Protein AF-A0A8T6WJY6-F1 (afdb_monomer_lite)

Foldseek 3Di:
DVCLQQVNDDPCPLVVLVVCLVPDVCSVPPVNVVSVVSPPPVSNVLSVQCVVCVVVVPVVSVVVSVVVVVVPDPDDDVVNVVD

Sequence (83 aa):
MERLKHGKEAKDAMDELKEMAKSDLLVRLDYTAFAKELRKSSYTKTVKNIEKGIKDRNVEELTKVYDDLLADTEFPNRSMLLK

Radius of gyration: 16.55 Å; chains: 1; bounding box: 31×37×40 Å

pLDDT: mean 80.5, std 11.8, range [49.25, 95.19]

Secondary structure (DSSP, 8-state):
-HHHHTT---TTHHHHHHHHHHH-HHIIIIIHHHHHHHTSHHHHHHHHHHHHHHHTT-HHHHHHHHHHHHHT--SPPTTGGG-

Structure (mmCIF, N/CA/C/O backbone):
data_AF-A0A8T6WJY6-F1
#
_entry.id   AF-A0A8T6WJY6-F1
#
loop_
_atom_site.group_PDB
_atom_site.id
_atom_site.type_symbol
_atom_site.label_atom_id
_atom_site.label_alt_id
_atom_site.label_comp_id
_atom_site.label_asym_id
_atom_site.label_entity_id
_atom_site.label_seq_id
_atom_site.pdbx_PDB_ins_code
_atom_site.Cartn_x
_atom_site.Cartn_y
_atom_site.Cartn_z
_atom_site.occupancy
_atom_site.B_iso_or_equiv
_atom_site.auth_seq_id
_atom_site.auth_comp_id
_atom_site.auth_asym_id
_atom_site.auth_atom_id
_atom_site.pdbx_PDB_model_num
ATOM 1 N N . MET A 1 1 ? 10.991 8.151 -1.944 1.00 62.22 1 MET A N 1
ATOM 2 C CA . MET A 1 1 ? 10.129 6.995 -1.600 1.00 62.22 1 MET A CA 1
ATOM 3 C C . MET A 1 1 ? 9.094 7.296 -0.524 1.00 62.22 1 MET A C 1
ATOM 5 O O . MET A 1 1 ? 7.946 6.947 -0.743 1.00 62.22 1 MET A O 1
ATOM 9 N N . GLU A 1 2 ? 9.424 7.974 0.581 1.00 66.38 2 GLU A N 1
ATOM 10 C CA . GLU A 1 2 ? 8.432 8.263 1.643 1.00 66.38 2 GLU A CA 1
ATOM 11 C C . GLU A 1 2 ? 7.165 8.974 1.143 1.00 66.38 2 GLU A C 1
ATOM 13 O O . GLU A 1 2 ? 6.055 8.541 1.422 1.00 66.38 2 GLU A O 1
ATOM 18 N N . ARG A 1 3 ? 7.292 9.991 0.285 1.00 74.12 3 ARG A N 1
ATOM 19 C CA . ARG A 1 3 ? 6.117 10.678 -0.285 1.00 74.12 3 ARG A CA 1
ATOM 20 C C . ARG A 1 3 ? 5.205 9.759 -1.113 1.00 74.12 3 ARG A C 1
ATOM 22 O O . ARG A 1 3 ? 3.993 9.911 -1.039 1.00 74.12 3 ARG A O 1
ATOM 29 N N . LEU A 1 4 ? 5.778 8.791 -1.837 1.00 73.88 4 LEU A N 1
ATOM 30 C CA . LEU A 1 4 ? 5.043 7.775 -2.609 1.00 73.88 4 LEU A CA 1
ATOM 31 C C . LEU A 1 4 ? 4.266 6.826 -1.690 1.00 73.88 4 LEU A C 1
ATOM 33 O O . LEU A 1 4 ? 3.112 6.520 -1.968 1.00 73.88 4 LEU A O 1
ATOM 37 N N . LYS A 1 5 ? 4.863 6.412 -0.565 1.00 73.25 5 LYS A N 1
ATOM 38 C CA . LYS A 1 5 ? 4.190 5.562 0.433 1.00 73.25 5 LYS A CA 1
ATOM 39 C C . LYS A 1 5 ? 2.938 6.229 1.007 1.00 73.25 5 LYS A C 1
ATOM 41 O O . LYS A 1 5 ? 1.953 5.565 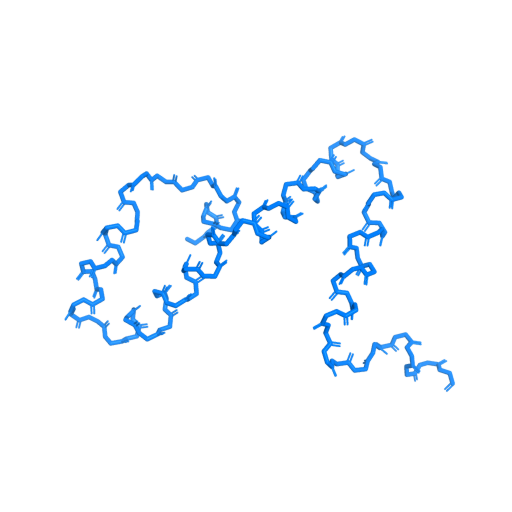1.289 1.00 73.25 5 LYS A O 1
ATOM 46 N N . HIS A 1 6 ? 2.954 7.551 1.134 1.00 76.50 6 HIS A N 1
ATOM 47 C CA . HIS A 1 6 ? 1.807 8.312 1.627 1.00 76.50 6 HIS A CA 1
ATOM 48 C C . HIS A 1 6 ? 0.844 8.777 0.520 1.00 76.50 6 HIS A C 1
ATOM 50 O O . HIS A 1 6 ? -0.116 9.488 0.819 1.00 76.50 6 HIS A O 1
ATOM 56 N N . GLY A 1 7 ? 1.090 8.427 -0.751 1.00 70.44 7 GLY A N 1
ATOM 57 C CA . GLY A 1 7 ? 0.313 8.926 -1.895 1.00 70.44 7 GLY A CA 1
ATOM 58 C C . GLY A 1 7 ? 0.348 10.455 -2.031 1.00 70.44 7 GLY A C 1
ATOM 59 O O . GLY A 1 7 ? -0.640 11.072 -2.430 1.00 70.44 7 GLY A O 1
ATOM 60 N N . LYS A 1 8 ? 1.451 11.071 -1.588 1.00 76.50 8 LYS A N 1
ATOM 61 C CA . LYS A 1 8 ? 1.720 12.519 -1.569 1.00 76.50 8 LYS A CA 1
ATOM 62 C C . LYS A 1 8 ? 2.822 12.874 -2.579 1.00 76.50 8 LYS A C 1
ATOM 64 O O . LYS A 1 8 ? 3.562 13.838 -2.376 1.00 76.50 8 LYS A O 1
ATOM 69 N N . GLU A 1 9 ? 3.013 12.061 -3.616 1.00 77.94 9 GLU A N 1
ATOM 70 C CA . GLU A 1 9 ? 4.038 12.300 -4.624 1.00 77.94 9 GLU A CA 1
ATOM 71 C C . GLU A 1 9 ? 3.723 13.514 -5.506 1.00 77.94 9 GLU A C 1
ATOM 73 O O . GLU A 1 9 ? 2.565 13.852 -5.763 1.00 77.94 9 GLU A O 1
ATOM 78 N N . ALA A 1 10 ? 4.781 14.176 -5.976 1.00 76.44 10 ALA A N 1
ATOM 79 C CA . ALA A 1 10 ? 4.658 15.186 -7.015 1.00 76.44 10 ALA A CA 1
ATOM 80 C C . ALA A 1 10 ? 4.324 14.500 -8.354 1.00 76.44 10 ALA A C 1
ATOM 82 O O . ALA A 1 10 ? 4.698 13.346 -8.579 1.00 76.44 10 ALA A O 1
ATOM 83 N N . LYS A 1 11 ? 3.564 15.184 -9.221 1.00 72.88 11 LYS A N 1
ATOM 84 C CA . LYS A 1 11 ? 3.022 14.590 -10.461 1.00 72.88 11 LYS A CA 1
ATOM 85 C C . LYS A 1 11 ? 4.115 14.103 -11.424 1.00 72.88 11 LYS A C 1
ATOM 87 O O . LYS A 1 11 ? 3.868 13.177 -12.187 1.00 72.88 11 LYS A O 1
ATOM 92 N N . ASP A 1 12 ? 5.287 14.715 -11.357 1.00 81.31 12 ASP A N 1
ATOM 93 C CA . ASP A 1 12 ? 6.496 14.484 -12.151 1.00 81.31 12 ASP A CA 1
ATOM 94 C C . ASP A 1 12 ? 7.390 13.349 -11.624 1.00 81.31 12 ASP A C 1
ATOM 96 O O . ASP A 1 12 ? 8.124 12.740 -12.399 1.00 81.31 12 ASP A O 1
ATOM 100 N N . ALA A 1 13 ? 7.282 12.981 -10.345 1.00 82.56 13 ALA A N 1
ATOM 101 C CA . ALA A 1 13 ? 8.169 12.000 -9.709 1.00 82.56 13 ALA A CA 1
ATOM 102 C C . ALA A 1 13 ? 8.171 10.617 -10.395 1.00 82.56 13 ALA A C 1
ATOM 104 O O . ALA A 1 13 ? 9.168 9.896 -10.362 1.00 82.56 13 ALA A O 1
ATOM 105 N N . MET A 1 14 ? 7.057 10.220 -11.019 1.00 82.56 14 MET A N 1
ATOM 106 C CA . MET A 1 14 ? 6.993 8.962 -11.771 1.00 82.56 14 MET A CA 1
ATOM 107 C C . MET A 1 14 ? 7.652 9.079 -13.146 1.00 82.56 14 MET A C 1
ATOM 109 O O . MET A 1 14 ? 8.189 8.095 -13.651 1.00 82.56 14 MET A O 1
ATOM 113 N N . ASP A 1 15 ? 7.584 10.250 -13.769 1.00 86.06 15 ASP A N 1
ATOM 114 C CA . ASP A 1 15 ? 8.193 10.466 -15.075 1.00 86.06 15 ASP A CA 1
ATOM 115 C C . ASP A 1 15 ? 9.716 10.555 -14.939 1.00 86.06 15 ASP A C 1
ATOM 117 O O . ASP A 1 15 ? 10.422 9.909 -15.707 1.00 86.06 15 ASP A O 1
ATOM 121 N N . GLU A 1 16 ? 10.222 11.172 -13.869 1.00 85.88 16 GLU A N 1
ATOM 122 C CA . GLU A 1 16 ? 11.639 11.088 -13.490 1.00 85.88 16 GLU A CA 1
ATOM 123 C C . GLU A 1 16 ? 12.091 9.635 -13.274 1.00 85.88 16 GLU A C 1
ATOM 125 O O . GLU A 1 16 ? 13.104 9.203 -13.827 1.00 85.88 16 GLU A O 1
ATOM 130 N N . LEU A 1 17 ? 11.307 8.839 -12.536 1.00 84.88 17 LEU A N 1
ATOM 131 C CA . LEU A 1 17 ? 11.617 7.427 -12.297 1.00 84.88 17 LEU A CA 1
ATOM 132 C C . LEU A 1 17 ? 11.641 6.610 -13.601 1.00 84.88 17 LEU A C 1
ATOM 134 O O . LEU A 1 17 ? 12.481 5.725 -13.763 1.00 84.88 17 LEU A O 1
ATOM 138 N N . LYS A 1 18 ? 10.744 6.913 -14.550 1.00 86.06 18 LYS A N 1
ATOM 139 C CA . LYS A 1 18 ? 10.731 6.281 -15.880 1.00 86.06 18 LYS A CA 1
ATOM 140 C C . LYS A 1 18 ? 11.951 6.662 -16.709 1.00 86.06 18 LYS A C 1
ATOM 142 O O . LYS A 1 18 ? 12.461 5.802 -17.420 1.00 86.06 18 LYS A O 1
ATOM 147 N N . GLU A 1 19 ? 12.402 7.912 -16.645 1.00 90.12 19 GLU A N 1
ATOM 148 C CA . GLU A 1 19 ? 13.619 8.335 -17.343 1.00 90.12 19 GLU A CA 1
ATOM 149 C C . GLU A 1 19 ? 14.851 7.630 -16.768 1.00 90.12 19 GLU A C 1
ATOM 151 O O . GLU A 1 19 ? 15.633 7.053 -17.522 1.00 90.12 19 GLU A O 1
ATOM 156 N N . MET A 1 20 ? 14.966 7.549 -15.440 1.00 87.50 20 MET A N 1
ATOM 157 C CA . MET A 1 20 ? 16.043 6.806 -14.775 1.00 87.50 20 MET A CA 1
ATOM 158 C C . MET A 1 20 ? 16.026 5.308 -15.120 1.00 87.50 20 MET A C 1
ATOM 160 O O . MET A 1 20 ? 17.079 4.708 -15.334 1.00 87.50 20 MET A O 1
ATOM 164 N N . ALA A 1 21 ? 14.841 4.706 -15.255 1.00 87.62 21 ALA A N 1
ATOM 165 C CA . ALA A 1 21 ? 14.680 3.305 -15.645 1.00 87.62 21 ALA A CA 1
ATOM 166 C C . ALA A 1 21 ? 15.177 2.983 -17.071 1.00 87.62 21 ALA A C 1
ATOM 168 O O . ALA A 1 21 ? 15.318 1.808 -17.418 1.00 87.62 21 ALA A O 1
ATOM 169 N N . LYS A 1 22 ? 15.425 3.988 -17.925 1.00 90.12 22 LYS A N 1
ATOM 170 C CA . LYS A 1 22 ? 16.000 3.764 -19.264 1.00 90.12 22 LYS A CA 1
ATOM 171 C C . LYS A 1 22 ? 17.493 3.451 -19.207 1.00 90.12 22 LYS A C 1
ATOM 173 O O . LYS A 1 22 ? 17.976 2.699 -20.048 1.00 90.12 22 LYS A O 1
ATOM 178 N N . SER A 1 23 ? 18.205 4.021 -18.237 1.00 90.75 23 SER A N 1
AT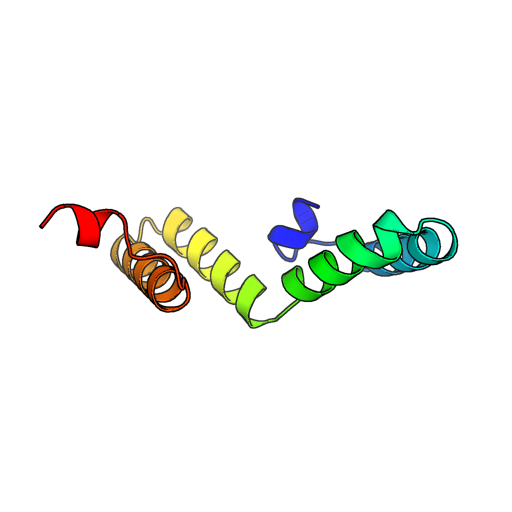OM 179 C CA . SER A 1 23 ? 19.656 3.874 -18.079 1.00 90.75 23 SER A CA 1
ATOM 180 C C . SER A 1 23 ? 20.050 2.946 -16.933 1.00 90.75 23 SER A C 1
ATOM 182 O O . SER A 1 23 ? 21.118 2.344 -16.986 1.00 90.75 23 SER A O 1
ATOM 184 N N . ASP A 1 24 ? 19.207 2.824 -15.907 1.00 90.38 24 ASP A N 1
ATOM 185 C CA . ASP A 1 24 ? 19.499 2.060 -14.697 1.00 90.38 24 ASP A CA 1
ATOM 186 C C . ASP A 1 24 ? 18.605 0.813 -14.594 1.00 90.38 24 ASP A C 1
ATOM 188 O O . ASP A 1 24 ? 17.374 0.885 -14.494 1.00 90.38 24 ASP A O 1
ATOM 192 N N . LEU A 1 25 ? 19.251 -0.356 -14.620 1.00 86.44 25 LEU A N 1
ATOM 193 C CA . LEU A 1 25 ? 18.590 -1.657 -14.579 1.00 86.44 25 LEU A CA 1
ATOM 194 C C . LEU A 1 25 ? 17.921 -1.935 -13.224 1.00 86.44 25 LEU A C 1
ATOM 196 O O . LEU A 1 25 ? 16.832 -2.507 -13.197 1.00 86.44 25 LEU A O 1
ATOM 200 N N . LEU A 1 26 ? 18.528 -1.500 -12.118 1.00 87.56 26 LEU A N 1
ATOM 201 C CA . LEU A 1 26 ? 17.968 -1.655 -10.774 1.00 87.56 26 LEU A CA 1
ATOM 202 C C . LEU A 1 26 ? 16.709 -0.793 -10.625 1.00 87.56 26 LEU A C 1
ATOM 204 O O . LEU A 1 26 ? 15.692 -1.236 -10.091 1.00 87.56 26 LEU A O 1
ATOM 208 N N . VAL A 1 27 ? 16.734 0.424 -11.172 1.00 85.00 27 VAL A N 1
ATOM 209 C CA . VAL A 1 27 ? 15.556 1.305 -11.203 1.00 85.00 27 VAL A CA 1
ATOM 210 C C . VAL A 1 27 ? 14.434 0.711 -12.039 1.00 85.00 27 VAL A C 1
ATOM 212 O O . VAL A 1 27 ? 13.266 0.754 -11.638 1.00 85.00 27 VAL A O 1
ATOM 215 N N . ARG A 1 28 ? 14.773 0.118 -13.181 1.00 85.38 28 ARG A N 1
ATOM 216 C CA . ARG A 1 28 ? 13.796 -0.508 -14.069 1.00 85.38 28 ARG A CA 1
ATOM 217 C C . ARG A 1 28 ? 13.112 -1.719 -13.446 1.00 85.38 28 ARG A C 1
ATOM 219 O O . ARG A 1 28 ? 11.895 -1.845 -13.583 1.00 85.38 28 ARG A O 1
ATOM 226 N N . LEU A 1 29 ? 13.885 -2.607 -12.828 1.00 82.50 29 LEU A N 1
ATOM 227 C CA . LEU A 1 29 ? 13.382 -3.880 -12.318 1.00 82.50 29 LEU A CA 1
ATOM 228 C C . LEU A 1 29 ? 12.704 -3.720 -10.957 1.00 82.50 29 LEU A C 1
ATOM 230 O O . LEU A 1 29 ? 11.569 -4.164 -10.800 1.00 82.50 29 LEU A O 1
ATOM 234 N N . ASP A 1 30 ? 13.337 -3.009 -10.025 1.00 85.12 30 ASP A N 1
ATOM 235 C CA . ASP A 1 30 ? 12.885 -2.994 -8.634 1.00 85.12 30 ASP A CA 1
ATOM 236 C C . ASP A 1 30 ? 12.087 -1.731 -8.319 1.00 85.12 30 ASP A C 1
ATOM 238 O O . ASP A 1 30 ? 10.899 -1.789 -7.987 1.00 85.12 30 ASP A O 1
ATOM 242 N N . TYR A 1 31 ? 12.704 -0.557 -8.466 1.00 83.31 31 TYR A N 1
ATOM 243 C CA . TYR A 1 31 ? 12.090 0.686 -7.991 1.00 83.31 31 TYR A CA 1
ATOM 244 C C . TYR A 1 31 ? 10.834 1.068 -8.775 1.00 83.31 31 TYR A C 1
ATOM 246 O O . TYR A 1 31 ? 9.862 1.540 -8.185 1.00 83.31 31 TYR A O 1
ATOM 254 N N . THR A 1 32 ? 10.809 0.824 -10.086 1.00 85.56 32 THR A N 1
ATOM 255 C CA . THR A 1 32 ? 9.634 1.099 -10.925 1.00 85.56 32 THR A CA 1
ATOM 256 C C . THR A 1 32 ? 8.478 0.154 -10.604 1.00 85.56 32 THR A C 1
ATOM 258 O O . THR A 1 32 ? 7.325 0.588 -10.563 1.00 85.56 32 THR A O 1
ATOM 261 N N . ALA A 1 33 ? 8.765 -1.131 -10.376 1.00 85.12 33 ALA A N 1
ATOM 262 C CA . ALA A 1 33 ? 7.753 -2.107 -9.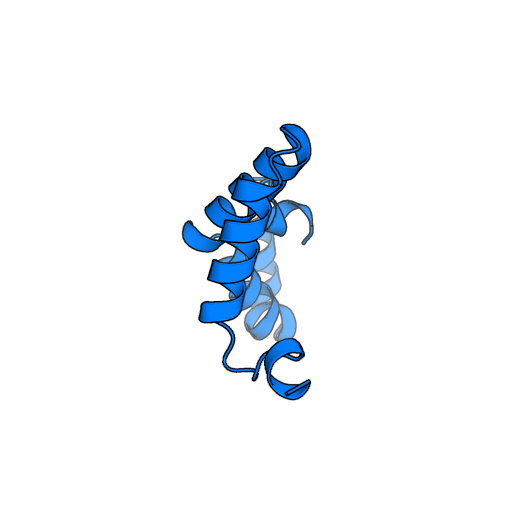982 1.00 85.12 33 ALA A CA 1
ATOM 263 C C . ALA A 1 33 ? 7.175 -1.753 -8.608 1.00 85.12 33 ALA A C 1
ATOM 265 O O . ALA A 1 33 ? 5.961 -1.626 -8.456 1.00 85.12 33 ALA A O 1
ATOM 266 N N . PHE A 1 34 ? 8.043 -1.462 -7.643 1.00 83.94 34 PHE A N 1
ATOM 267 C CA . PHE A 1 34 ? 7.629 -1.079 -6.303 1.00 83.94 34 PHE A CA 1
ATOM 268 C C . PHE A 1 34 ? 6.838 0.241 -6.288 1.00 83.94 34 PHE A C 1
ATOM 270 O O . PHE A 1 34 ? 5.791 0.327 -5.653 1.00 83.94 34 PHE A O 1
ATOM 277 N N . ALA A 1 35 ? 7.249 1.255 -7.056 1.00 85.94 35 ALA A N 1
ATOM 278 C CA . ALA A 1 35 ? 6.499 2.508 -7.173 1.00 85.94 35 ALA A CA 1
ATOM 279 C C . ALA A 1 35 ? 5.091 2.314 -7.763 1.00 85.94 35 ALA A C 1
ATOM 281 O O . ALA A 1 35 ? 4.153 3.000 -7.354 1.00 85.94 35 ALA A O 1
ATOM 282 N N . LYS A 1 36 ? 4.912 1.368 -8.696 1.00 86.12 36 LYS A N 1
ATOM 283 C CA . LYS A 1 36 ? 3.584 1.016 -9.226 1.00 86.12 36 LYS A CA 1
ATOM 284 C C . LYS A 1 36 ? 2.691 0.395 -8.154 1.00 86.12 36 LYS A C 1
ATOM 286 O O . LYS A 1 36 ? 1.519 0.754 -8.080 1.00 86.12 36 LYS A O 1
ATOM 291 N N . GLU A 1 37 ? 3.239 -0.485 -7.318 1.00 85.75 37 GLU A N 1
ATOM 292 C CA . GLU A 1 37 ? 2.511 -1.090 -6.196 1.00 85.75 37 GLU A CA 1
ATOM 293 C C . GLU A 1 37 ? 2.052 -0.033 -5.182 1.00 85.75 37 GLU A C 1
ATOM 295 O O . GLU A 1 37 ? 0.882 -0.010 -4.803 1.00 85.75 37 GLU A O 1
ATOM 300 N N . LEU A 1 38 ? 2.923 0.921 -4.836 1.00 83.75 38 LEU A N 1
ATOM 301 C CA . LEU A 1 38 ? 2.594 2.013 -3.910 1.00 83.75 38 LEU A CA 1
ATOM 302 C C . LEU A 1 38 ? 1.497 2.957 -4.437 1.00 83.75 38 LEU A C 1
ATOM 304 O O . LEU A 1 38 ? 0.820 3.613 -3.651 1.00 83.75 38 LEU A O 1
ATOM 308 N N . ARG A 1 39 ? 1.284 3.023 -5.757 1.00 82.50 39 ARG A N 1
ATOM 309 C CA . ARG A 1 39 ? 0.211 3.828 -6.369 1.00 82.50 39 ARG A CA 1
ATOM 310 C C . ARG A 1 39 ? -1.112 3.082 -6.503 1.00 82.50 39 ARG A C 1
ATOM 312 O O . ARG A 1 39 ? -2.107 3.693 -6.903 1.00 82.50 39 ARG A O 1
ATOM 319 N N . LYS A 1 40 ? -1.164 1.785 -6.180 1.00 87.94 40 LYS A N 1
ATOM 320 C CA . LYS A 1 40 ? -2.435 1.057 -6.180 1.00 87.94 40 LYS A CA 1
ATOM 321 C C . LYS A 1 40 ? -3.407 1.726 -5.211 1.00 87.94 40 LYS A C 1
ATOM 323 O O . LYS A 1 40 ? -3.058 2.155 -4.107 1.00 87.94 40 LYS A O 1
ATOM 328 N N . SER A 1 41 ? -4.659 1.826 -5.646 1.00 84.56 41 SER A N 1
ATOM 329 C CA . SER A 1 41 ? -5.716 2.458 -4.856 1.00 84.56 41 SER A CA 1
ATOM 330 C C . SER A 1 41 ? -5.978 1.705 -3.551 1.00 84.56 41 SER A C 1
ATOM 332 O O . SER A 1 41 ? -6.335 2.333 -2.563 1.00 84.56 41 SER A O 1
ATOM 334 N N . SER A 1 42 ? -5.764 0.386 -3.526 1.00 85.00 42 SER A N 1
ATOM 335 C CA . SER A 1 42 ? -5.814 -0.432 -2.311 1.00 85.00 42 SER A CA 1
ATOM 336 C C . SER A 1 42 ? -4.765 0.015 -1.294 1.00 85.00 42 SER A C 1
ATOM 338 O O . SER A 1 42 ? -5.129 0.423 -0.198 1.00 85.00 42 SER A O 1
ATOM 340 N N . TYR A 1 43 ? -3.488 0.049 -1.686 1.00 85.88 43 TYR A N 1
ATOM 341 C CA . TYR A 1 43 ? -2.388 0.470 -0.816 1.00 85.88 43 TYR A CA 1
ATOM 342 C C . TYR A 1 43 ? -2.604 1.884 -0.257 1.00 85.88 43 TYR A C 1
ATOM 344 O O . TYR A 1 43 ? -2.576 2.103 0.954 1.00 85.88 43 TYR A O 1
ATOM 352 N N . THR A 1 44 ? -2.898 2.850 -1.131 1.00 85.94 44 THR A N 1
ATOM 353 C CA . THR A 1 44 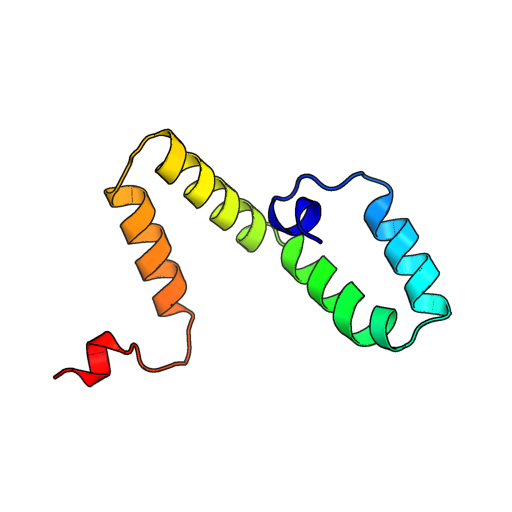? -3.110 4.247 -0.712 1.00 85.94 44 THR A CA 1
ATOM 354 C C . THR A 1 44 ? -4.333 4.429 0.189 1.00 85.94 44 THR A C 1
ATOM 356 O O . THR A 1 44 ? -4.299 5.271 1.087 1.00 85.94 44 THR A O 1
ATOM 359 N N . LYS A 1 45 ? -5.409 3.653 -0.007 1.00 88.00 45 LYS A N 1
ATOM 360 C CA . LYS A 1 45 ? -6.563 3.641 0.908 1.00 88.00 45 LYS A CA 1
ATOM 361 C C . LYS A 1 45 ? -6.174 3.101 2.280 1.00 88.00 45 LYS A C 1
ATOM 363 O O . LYS A 1 45 ? -6.494 3.746 3.273 1.00 88.00 45 LYS A O 1
ATOM 368 N N . THR A 1 46 ? -5.448 1.987 2.338 1.00 87.94 46 THR A N 1
ATOM 369 C CA . THR A 1 46 ? -4.989 1.401 3.604 1.00 87.94 46 THR A CA 1
ATOM 370 C C . THR A 1 46 ? -4.132 2.387 4.391 1.00 87.94 46 THR A C 1
ATOM 372 O O . THR A 1 46 ? -4.411 2.642 5.559 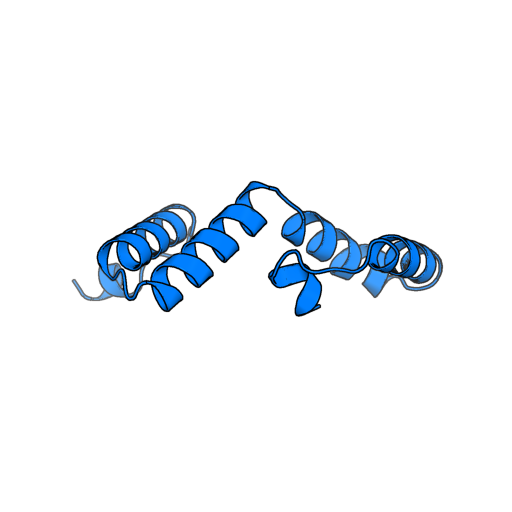1.00 87.94 46 THR A O 1
ATOM 375 N N . VAL A 1 47 ? -3.159 3.039 3.746 1.00 87.88 47 VAL A N 1
ATOM 376 C CA . VAL A 1 47 ? -2.319 4.056 4.403 1.00 87.88 47 VAL A CA 1
ATOM 377 C C . VAL A 1 47 ? -3.152 5.230 4.925 1.00 87.88 47 VAL A C 1
ATOM 379 O O . VAL A 1 47 ? -2.946 5.672 6.053 1.00 87.88 47 VAL A O 1
ATOM 382 N N . LYS A 1 48 ? -4.135 5.712 4.154 1.00 88.44 48 LYS A N 1
ATOM 383 C CA . LYS A 1 48 ? -5.042 6.781 4.606 1.00 88.44 48 LYS A CA 1
ATOM 384 C C . LYS A 1 48 ? -5.890 6.367 5.808 1.00 88.44 48 LYS A C 1
ATOM 386 O O . LYS A 1 48 ? -6.066 7.180 6.711 1.00 88.44 48 LYS A O 1
ATOM 391 N N . ASN A 1 49 ? -6.388 5.132 5.834 1.00 89.44 49 ASN A N 1
ATOM 392 C CA . ASN A 1 49 ? -7.153 4.607 6.966 1.00 89.44 49 ASN A CA 1
ATOM 393 C C . ASN A 1 49 ? -6.281 4.520 8.228 1.00 89.44 49 ASN A C 1
ATOM 395 O O . ASN A 1 49 ? -6.730 4.905 9.302 1.00 89.44 49 ASN A O 1
ATOM 399 N N . ILE A 1 50 ? -5.012 4.118 8.093 1.00 88.88 50 ILE A N 1
ATOM 400 C CA . ILE A 1 50 ? -4.045 4.119 9.203 1.00 88.88 50 ILE A CA 1
ATOM 401 C C . ILE A 1 50 ? -3.790 5.546 9.703 1.00 88.88 50 ILE A C 1
ATOM 403 O O . ILE A 1 50 ? -3.917 5.809 10.897 1.00 88.88 50 ILE A O 1
ATOM 407 N N . GLU A 1 51 ? -3.462 6.486 8.806 1.00 89.81 51 GLU A N 1
ATOM 408 C CA . GLU A 1 51 ? -3.216 7.891 9.175 1.00 89.81 51 GLU A CA 1
ATOM 409 C C . GLU A 1 51 ? -4.428 8.501 9.898 1.00 89.81 51 GLU A C 1
ATOM 411 O O . GLU A 1 51 ? -4.271 9.205 10.900 1.00 89.81 51 GLU A O 1
ATOM 416 N N . LYS A 1 52 ? -5.639 8.204 9.415 1.00 90.69 52 LYS A N 1
ATOM 417 C CA . LYS A 1 52 ? -6.891 8.655 10.022 1.00 90.69 52 LYS A CA 1
ATOM 418 C C . LYS A 1 52 ? -7.123 8.016 11.393 1.00 90.69 52 LYS A C 1
ATOM 420 O O . LYS A 1 52 ? -7.352 8.746 12.351 1.00 90.69 52 LYS A O 1
ATOM 425 N N . GLY A 1 53 ? -6.985 6.696 11.515 1.00 91.12 53 GLY A N 1
ATOM 426 C CA . GLY A 1 53 ? -7.144 5.983 12.784 1.00 91.12 53 GLY A CA 1
ATOM 427 C C . GLY A 1 53 ? -6.173 6.473 13.863 1.00 91.12 53 GLY A C 1
ATOM 428 O O . GLY A 1 53 ? -6.570 6.656 15.013 1.00 91.12 53 GLY A O 1
ATOM 429 N N . ILE A 1 54 ? -4.924 6.786 13.491 1.00 90.50 54 ILE A N 1
ATOM 430 C CA . ILE A 1 54 ? -3.939 7.402 14.396 1.00 90.50 54 ILE A CA 1
ATOM 431 C C . ILE A 1 54 ? -4.400 8.795 14.836 1.00 90.50 54 ILE A C 1
ATOM 433 O O . ILE A 1 54 ? -4.378 9.106 16.029 1.00 90.50 54 ILE A O 1
ATOM 437 N N . LYS A 1 55 ? -4.816 9.639 13.884 1.00 93.31 55 LYS A N 1
ATOM 438 C CA . LYS A 1 55 ? -5.255 11.014 14.159 1.00 93.31 55 LYS A CA 1
ATOM 439 C C . LYS A 1 55 ? -6.473 11.050 15.081 1.00 93.31 55 LYS A C 1
ATOM 441 O O . LYS A 1 55 ? -6.498 11.837 16.026 1.00 93.31 55 LYS A O 1
ATOM 446 N N . ASP A 1 56 ? -7.436 10.176 14.823 1.00 95.19 56 ASP A N 1
ATOM 447 C CA . ASP A 1 56 ? -8.707 10.114 15.541 1.00 95.19 56 ASP A CA 1
ATOM 448 C C . ASP A 1 56 ? -8.599 9.278 16.831 1.00 95.19 56 ASP A C 1
ATOM 450 O O . ASP A 1 56 ? -9.564 9.172 17.585 1.00 95.19 56 ASP A O 1
ATOM 454 N N . ARG A 1 57 ? -7.417 8.698 17.110 1.00 92.75 57 ARG A N 1
ATOM 455 C CA . ARG A 1 57 ? -7.165 7.756 18.218 1.00 92.75 57 ARG A CA 1
ATOM 456 C C . ARG A 1 57 ? -8.169 6.598 18.236 1.00 92.75 57 ARG A C 1
ATOM 458 O O . ARG A 1 57 ? -8.540 6.093 19.295 1.00 92.75 57 ARG A O 1
ATOM 465 N N . ASN A 1 58 ? -8.600 6.180 17.051 1.00 92.31 58 ASN A N 1
ATOM 466 C CA . ASN A 1 58 ? -9.595 5.143 16.865 1.00 92.31 58 ASN A CA 1
ATOM 467 C C . ASN A 1 58 ? -8.917 3.769 16.858 1.00 92.31 58 ASN A C 1
ATOM 469 O O . ASN A 1 58 ? -8.515 3.255 15.814 1.00 92.31 58 ASN A O 1
ATOM 473 N N . VAL A 1 59 ? -8.773 3.191 18.050 1.00 90.69 59 VAL A N 1
ATOM 474 C CA . VAL A 1 59 ? -8.131 1.883 18.240 1.00 90.69 59 VAL A CA 1
ATOM 475 C C . VAL A 1 59 ? -8.862 0.787 17.465 1.00 90.69 59 VAL A C 1
ATOM 477 O O . VAL A 1 59 ? -8.208 -0.063 16.878 1.00 90.69 59 VAL A O 1
ATOM 480 N N . GLU A 1 60 ? -10.194 0.834 17.386 1.00 89.94 60 GLU A N 1
ATOM 481 C CA . GLU A 1 60 ? -10.985 -0.187 16.691 1.00 89.94 60 GLU A CA 1
ATOM 482 C C . GLU A 1 60 ? -10.706 -0.205 15.179 1.00 89.94 60 GLU A C 1
ATOM 484 O O . GLU A 1 60 ? -10.541 -1.268 14.581 1.00 89.94 60 GLU A O 1
ATOM 489 N N . GLU A 1 61 ? -10.609 0.972 14.556 1.00 88.00 61 GLU A N 1
ATOM 490 C CA . GLU A 1 61 ? -10.259 1.106 13.135 1.00 88.00 61 GLU A CA 1
ATOM 491 C C . GLU A 1 61 ? -8.824 0.634 12.866 1.00 88.00 61 GLU A C 1
ATOM 493 O O . GLU A 1 61 ? -8.580 -0.053 11.876 1.00 88.00 61 GLU A O 1
ATOM 498 N N . LEU A 1 62 ? -7.888 0.920 13.775 1.00 88.88 62 LEU A N 1
ATOM 499 C CA . LEU A 1 62 ? -6.508 0.441 13.667 1.00 88.88 62 LEU A CA 1
ATOM 500 C C . LEU A 1 62 ? -6.400 -1.080 13.828 1.00 88.88 62 LEU A C 1
ATOM 502 O O . LEU A 1 62 ? -5.638 -1.708 13.095 1.00 88.88 62 LEU A O 1
ATOM 506 N N . THR A 1 63 ? -7.169 -1.679 14.741 1.00 88.88 63 THR A N 1
ATOM 507 C CA . THR A 1 63 ? -7.216 -3.137 14.918 1.00 88.88 63 THR A CA 1
ATOM 508 C C . THR A 1 63 ? -7.796 -3.830 13.689 1.00 88.88 63 THR A C 1
ATOM 510 O O . THR A 1 63 ? -7.210 -4.799 13.225 1.00 88.88 63 THR A O 1
ATOM 513 N N . LYS A 1 64 ? -8.869 -3.295 13.091 1.00 89.00 64 LYS A N 1
ATOM 514 C CA . LYS A 1 64 ? -9.425 -3.847 11.843 1.00 89.00 64 LYS A CA 1
ATOM 515 C C . LYS A 1 64 ? -8.408 -3.825 10.706 1.00 89.00 64 LYS A C 1
ATOM 517 O O . LYS A 1 64 ? -8.200 -4.839 10.057 1.00 89.00 64 LYS A O 1
ATOM 522 N N . VAL A 1 65 ? -7.720 -2.696 10.513 1.00 87.38 65 VAL A N 1
ATOM 523 C CA . VAL A 1 65 ? -6.664 -2.606 9.493 1.00 87.38 65 VAL A CA 1
ATOM 524 C C . VAL A 1 65 ? -5.526 -3.595 9.774 1.00 87.38 65 VAL A C 1
ATOM 526 O O . VAL A 1 65 ? -4.970 -4.162 8.839 1.00 87.38 65 VAL A O 1
ATOM 529 N N . TYR A 1 66 ? -5.172 -3.813 11.041 1.00 85.56 66 TYR A N 1
ATOM 530 C CA . TYR A 1 66 ? -4.170 -4.808 11.423 1.00 85.56 66 TYR A CA 1
ATOM 531 C C . TYR A 1 66 ? -4.607 -6.238 11.074 1.00 85.56 66 TYR A C 1
ATOM 533 O O . TYR A 1 66 ? -3.824 -6.975 10.477 1.00 85.56 66 TYR A O 1
ATOM 541 N N . ASP A 1 67 ? -5.847 -6.608 11.389 1.00 85.81 67 ASP A N 1
ATOM 542 C CA . ASP A 1 67 ? -6.390 -7.935 11.089 1.00 85.81 67 ASP A CA 1
ATOM 543 C C . ASP A 1 67 ? -6.495 -8.176 9.574 1.00 85.81 67 ASP A C 1
ATOM 545 O O . ASP A 1 67 ? -6.094 -9.237 9.092 1.00 85.81 67 ASP A O 1
ATOM 549 N N . ASP A 1 68 ? -6.943 -7.173 8.812 1.00 84.50 68 ASP A N 1
ATOM 550 C CA . ASP A 1 68 ? -7.013 -7.232 7.346 1.00 84.50 68 ASP A CA 1
ATOM 551 C C . ASP A 1 68 ? -5.620 -7.441 6.726 1.00 84.50 68 ASP A C 1
ATOM 553 O O . ASP A 1 68 ? -5.445 -8.257 5.823 1.00 84.50 68 ASP A O 1
ATOM 557 N N . LEU A 1 69 ? -4.600 -6.741 7.237 1.00 82.69 69 LEU A N 1
ATOM 558 C CA . LEU A 1 69 ? -3.219 -6.899 6.774 1.00 82.69 69 LEU A CA 1
ATOM 559 C C . LEU A 1 69 ? -2.638 -8.275 7.115 1.00 82.69 69 LEU A C 1
ATOM 561 O O . LEU A 1 69 ? -1.816 -8.790 6.360 1.00 82.69 69 LEU A O 1
ATOM 565 N N . LEU A 1 70 ? -3.042 -8.861 8.243 1.00 79.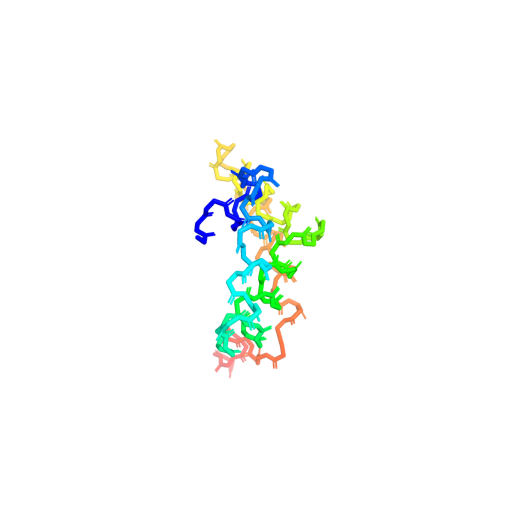62 70 LEU A N 1
ATOM 566 C CA . LEU A 1 70 ? -2.612 -10.198 8.643 1.00 79.62 70 LEU A CA 1
ATOM 567 C C . LEU A 1 70 ? -3.270 -11.303 7.816 1.00 79.62 70 LEU A C 1
ATOM 569 O O . LEU A 1 70 ? -2.625 -12.320 7.558 1.00 79.62 70 LEU A O 1
ATOM 573 N N . ALA A 1 71 ? -4.525 -11.119 7.403 1.00 74.31 71 ALA A N 1
ATOM 574 C CA . ALA A 1 71 ? -5.242 -12.084 6.573 1.00 74.31 71 ALA A CA 1
ATOM 575 C C . ALA A 1 71 ? -4.549 -12.313 5.218 1.00 74.31 71 ALA A C 1
ATOM 577 O O . ALA A 1 71 ? -4.543 -13.434 4.714 1.00 74.31 71 ALA A O 1
ATOM 578 N N . ASP A 1 72 ? -3.915 -11.271 4.676 1.00 66.00 72 ASP A N 1
ATOM 579 C CA . ASP A 1 72 ? -3.198 -11.310 3.397 1.00 66.00 72 ASP A CA 1
ATOM 580 C C . ASP A 1 72 ? -1.725 -11.752 3.521 1.00 66.00 72 ASP A C 1
ATOM 582 O O . ASP A 1 72 ? -1.028 -11.894 2.512 1.00 66.00 72 ASP A O 1
ATOM 586 N N . THR A 1 73 ? -1.210 -11.987 4.734 1.00 63.31 73 THR A N 1
ATOM 587 C CA . THR A 1 73 ? 0.161 -12.484 4.921 1.00 63.31 73 THR A CA 1
ATOM 588 C C . THR A 1 73 ? 0.200 -14.011 4.977 1.00 63.31 73 THR A C 1
ATOM 590 O O . THR A 1 73 ? -0.266 -14.612 5.937 1.00 63.31 73 THR A O 1
ATOM 593 N N . GLU A 1 74 ? 0.849 -14.652 3.996 1.00 56.41 74 GLU A N 1
ATOM 594 C CA . GLU A 1 74 ? 1.116 -16.109 3.986 1.00 56.41 74 GLU A CA 1
ATOM 595 C C . GLU A 1 74 ? 2.020 -16.590 5.141 1.00 56.41 74 GLU A C 1
ATOM 597 O O . GLU A 1 74 ? 2.260 -17.788 5.306 1.00 56.41 74 GLU A O 1
ATOM 602 N N . PHE A 1 75 ? 2.550 -15.675 5.954 1.00 56.34 75 PHE A N 1
ATOM 603 C CA . PHE A 1 75 ? 3.344 -16.035 7.117 1.00 56.34 75 PHE A CA 1
ATOM 604 C C . PHE A 1 75 ? 2.432 -16.448 8.277 1.00 56.34 75 PHE A C 1
ATOM 606 O O . PHE A 1 75 ? 1.588 -15.650 8.691 1.00 56.34 75 PHE A O 1
ATOM 613 N N . PRO A 1 76 ? 2.619 -17.647 8.868 1.00 53.88 76 PRO A N 1
ATOM 614 C CA . PRO A 1 76 ? 1.884 -18.032 10.062 1.00 53.88 76 PRO A CA 1
ATOM 615 C C . PRO A 1 76 ? 2.128 -16.979 11.137 1.00 53.88 76 PRO A C 1
ATOM 617 O O . PRO A 1 76 ? 3.269 -16.676 11.500 1.00 53.88 76 PRO A O 1
ATOM 620 N N . ASN A 1 77 ? 1.035 -16.381 11.602 1.00 55.88 77 ASN A N 1
ATOM 621 C CA . ASN A 1 77 ? 1.090 -15.274 12.535 1.00 55.88 77 ASN A CA 1
ATOM 622 C C . ASN A 1 77 ? 1.889 -15.695 13.783 1.00 55.88 77 ASN A C 1
ATOM 624 O O . ASN A 1 77 ? 1.676 -16.781 14.324 1.00 55.88 77 ASN A O 1
ATOM 628 N N . ARG A 1 78 ? 2.811 -14.855 14.273 1.00 53.28 78 ARG A N 1
ATOM 629 C CA . ARG A 1 78 ? 3.623 -15.175 15.467 1.00 53.28 78 ARG A CA 1
ATOM 630 C C . ARG A 1 78 ? 2.751 -15.463 16.693 1.00 53.28 78 ARG A C 1
ATOM 632 O O . ARG A 1 78 ? 3.136 -16.257 17.540 1.00 53.28 78 ARG A O 1
ATOM 639 N N . SER A 1 79 ? 1.567 -14.858 16.759 1.00 54.22 79 SER A N 1
ATOM 640 C CA . SER A 1 79 ? 0.539 -15.140 17.765 1.00 54.22 79 SER A CA 1
ATOM 641 C C . SER A 1 79 ? -0.101 -16.530 17.619 1.00 54.22 79 SER A C 1
ATOM 643 O O . SER A 1 79 ? -0.509 -17.109 18.620 1.00 54.22 79 SER A O 1
ATOM 645 N N . MET A 1 80 ? -0.149 -17.104 16.410 1.00 53.59 80 MET A N 1
ATOM 646 C CA . MET A 1 80 ? -0.569 -18.495 16.181 1.00 53.59 80 MET A CA 1
ATOM 647 C C . MET A 1 80 ? 0.505 -19.511 16.589 1.00 53.59 80 MET A C 1
ATOM 649 O O . MET A 1 80 ? 0.163 -20.655 16.867 1.00 53.59 80 MET A O 1
ATOM 653 N N . LEU A 1 81 ? 1.776 -19.101 16.661 1.00 53.22 81 LEU A N 1
ATOM 654 C CA . LEU A 1 81 ? 2.900 -19.940 17.103 1.00 53.22 81 LEU A CA 1
ATOM 655 C C . LEU A 1 81 ? 3.054 -20.014 18.634 1.00 53.22 81 LEU A C 1
ATOM 657 O O . LEU A 1 81 ? 3.922 -20.732 19.118 1.00 53.22 81 LEU A O 1
ATOM 661 N N . LEU A 1 82 ? 2.254 -19.259 19.394 1.00 54.81 82 LEU A N 1
ATOM 662 C CA . LEU A 1 82 ? 2.280 -19.226 20.864 1.00 54.81 82 LEU A CA 1
ATOM 663 C C . LEU A 1 82 ? 1.178 -20.093 21.510 1.00 54.81 82 LEU A C 1
ATOM 665 O O . LEU A 1 82 ? 0.870 -19.896 22.685 1.00 54.81 82 LEU A O 1
ATOM 669 N N . LYS A 1 83 ? 0.567 -21.014 20.752 1.00 49.25 83 LYS A N 1
ATOM 670 C CA . LYS A 1 83 ? -0.379 -22.015 21.271 1.00 49.25 83 LYS A CA 1
ATOM 671 C C . LYS A 1 83 ? 0.309 -23.329 21.604 1.00 49.25 83 LYS A C 1
ATOM 673 O O . LYS A 1 83 ? 1.168 -23.752 20.802 1.00 49.25 83 LYS A O 1
#